Protein AF-A0AA36M0Y2-F1 (afdb_monomer_lite)

Structure (mmCIF, N/CA/C/O backbone):
data_AF-A0AA36M0Y2-F1
#
_entry.id   AF-A0AA36M0Y2-F1
#
loop_
_atom_site.group_PDB
_atom_site.id
_atom_site.type_symbol
_atom_site.label_atom_id
_atom_site.label_alt_id
_atom_site.label_comp_id
_atom_site.label_asym_id
_atom_site.label_entity_id
_atom_site.label_seq_id
_atom_site.pdbx_PDB_ins_code
_atom_site.Cartn_x
_atom_site.Cartn_y
_atom_site.Cartn_z
_atom_site.occupancy
_atom_site.B_iso_or_equiv
_atom_site.auth_seq_id
_atom_site.auth_comp_id
_atom_site.auth_asym_id
_atom_site.auth_atom_id
_atom_site.pdbx_PDB_model_num
ATOM 1 N N . MET A 1 1 ? -7.027 5.339 71.968 1.00 48.47 1 MET A N 1
ATOM 2 C CA . MET A 1 1 ? -6.026 4.370 71.477 1.00 48.47 1 MET A CA 1
ATOM 3 C C . MET A 1 1 ? -5.294 5.078 70.355 1.00 48.47 1 MET A C 1
ATOM 5 O O . MET A 1 1 ? -5.880 5.319 69.310 1.00 48.47 1 MET A O 1
ATOM 9 N N . PHE A 1 2 ? -4.137 5.633 70.697 1.00 44.88 2 PHE A N 1
ATOM 10 C CA . PHE A 1 2 ? -3.438 6.652 69.925 1.00 44.88 2 PHE A CA 1
ATOM 11 C C . PHE A 1 2 ? -2.753 6.043 68.699 1.00 44.88 2 PHE A C 1
ATOM 13 O O . PHE A 1 2 ? -2.178 4.959 68.771 1.00 44.88 2 PHE A O 1
ATOM 20 N N . THR A 1 3 ? -2.828 6.767 67.586 1.00 59.03 3 THR A N 1
ATOM 21 C CA . THR A 1 3 ? -1.922 6.644 66.443 1.00 59.03 3 THR A CA 1
ATOM 22 C C . THR A 1 3 ? -0.469 6.857 66.889 1.00 59.03 3 THR A C 1
ATOM 24 O O . THR A 1 3 ? -0.236 7.394 67.968 1.00 59.03 3 THR A O 1
ATOM 27 N N . PHE A 1 4 ? 0.483 6.515 66.015 1.00 48.06 4 PHE A N 1
ATOM 28 C CA . PHE A 1 4 ? 1.941 6.669 66.164 1.00 48.06 4 PHE A CA 1
ATOM 29 C C . PHE A 1 4 ? 2.645 5.544 66.932 1.00 48.06 4 PHE A C 1
ATOM 31 O O . PHE A 1 4 ? 2.756 5.588 68.148 1.00 48.06 4 PHE A O 1
ATOM 38 N N . LEU A 1 5 ? 3.192 4.569 66.201 1.00 46.03 5 LEU A N 1
ATOM 39 C CA . LEU A 1 5 ? 4.633 4.270 66.184 1.00 46.03 5 LEU A CA 1
ATOM 40 C C . LEU A 1 5 ? 4.880 3.037 65.303 1.00 46.03 5 LEU A C 1
ATOM 42 O O . LEU A 1 5 ? 4.686 1.901 65.717 1.00 46.03 5 LEU A O 1
ATOM 46 N N . SER A 1 6 ? 5.358 3.263 64.087 1.00 54.12 6 SER A N 1
ATOM 47 C CA . SER A 1 6 ? 6.359 2.377 63.495 1.00 54.12 6 SER A CA 1
ATOM 48 C C . SER A 1 6 ? 7.171 3.221 62.526 1.00 54.12 6 SER A C 1
ATOM 50 O O . SER A 1 6 ? 6.935 3.256 61.322 1.00 54.12 6 SER A O 1
ATOM 52 N N . LEU A 1 7 ? 8.057 4.020 63.117 1.00 50.84 7 LEU A N 1
ATOM 53 C CA . LEU A 1 7 ? 9.170 4.639 62.426 1.00 50.84 7 LEU A CA 1
ATOM 54 C C . LEU A 1 7 ? 10.421 3.956 62.973 1.00 50.84 7 LEU A C 1
ATOM 56 O O . LEU A 1 7 ? 10.798 4.181 64.121 1.00 50.84 7 LEU A O 1
ATOM 60 N N . LEU A 1 8 ? 11.024 3.091 62.167 1.00 53.66 8 LEU A N 1
ATOM 61 C CA . LEU A 1 8 ? 12.395 2.621 62.328 1.00 53.66 8 LEU A CA 1
ATOM 62 C C . LEU A 1 8 ? 12.790 1.962 61.000 1.00 53.66 8 LEU A C 1
ATOM 64 O O . LEU A 1 8 ? 12.041 1.131 60.506 1.00 53.66 8 LEU A O 1
ATOM 68 N N . LEU A 1 9 ? 13.918 2.209 60.350 1.00 49.91 9 LEU A N 1
ATOM 69 C CA . LEU A 1 9 ? 14.888 3.298 60.311 1.00 49.91 9 LEU A CA 1
ATOM 70 C C . LEU A 1 9 ? 15.822 2.897 59.147 1.00 49.91 9 LEU A C 1
ATOM 72 O O . LEU A 1 9 ? 16.287 1.766 59.117 1.00 49.91 9 LEU A O 1
ATOM 76 N N . LEU A 1 10 ? 16.063 3.837 58.234 1.00 50.84 10 LEU A N 1
ATOM 77 C CA . LEU A 1 10 ? 17.253 4.050 57.391 1.00 50.84 10 LEU A CA 1
ATOM 78 C C . LEU A 1 10 ? 17.930 2.927 56.566 1.00 50.84 10 LEU A C 1
ATOM 80 O O . LEU A 1 10 ? 18.478 1.960 57.079 1.00 50.84 10 LEU A O 1
ATOM 84 N N . CYS A 1 11 ? 18.143 3.334 55.305 1.00 48.91 11 CYS A N 1
ATOM 85 C CA . CYS A 1 11 ? 19.378 3.252 54.513 1.00 48.91 11 CYS A CA 1
ATOM 86 C C . CYS A 1 11 ? 19.757 1.915 53.871 1.00 48.91 11 CYS A C 1
ATOM 88 O O . CYS A 1 11 ? 20.398 1.076 54.487 1.00 48.91 11 CYS A O 1
ATOM 90 N N . ALA A 1 12 ? 19.592 1.850 52.550 1.00 52.38 12 ALA A N 1
ATOM 91 C CA . ALA A 1 12 ? 20.746 1.742 51.662 1.00 52.38 12 ALA A CA 1
ATOM 92 C C . ALA A 1 12 ? 20.353 2.147 50.240 1.00 52.38 12 ALA A C 1
ATOM 94 O O . ALA A 1 12 ? 19.328 1.742 49.701 1.00 52.38 12 ALA A O 1
ATOM 95 N N . SER A 1 13 ? 21.200 2.986 49.676 1.00 60.03 13 SER A N 1
ATOM 96 C CA . SER A 1 13 ? 21.280 3.414 48.295 1.00 60.03 13 SER A CA 1
ATOM 97 C C . SER A 1 13 ? 21.095 2.262 47.303 1.00 60.03 13 SER A C 1
ATOM 99 O O . SER A 1 13 ? 21.812 1.268 47.362 1.00 60.03 13 SER A O 1
ATOM 101 N N . ALA A 1 14 ? 20.206 2.451 46.336 1.00 54.41 14 ALA A N 1
ATOM 102 C CA . ALA A 1 14 ? 20.319 1.818 45.032 1.00 54.41 14 ALA A CA 1
ATOM 103 C C . ALA A 1 14 ? 19.829 2.828 43.997 1.00 54.41 14 ALA A C 1
ATOM 105 O O . ALA A 1 14 ? 18.643 2.967 43.711 1.00 54.41 14 ALA A O 1
ATOM 106 N N . ASP A 1 15 ? 20.807 3.596 43.541 1.00 55.81 15 ASP A N 1
ATOM 107 C CA . ASP A 1 15 ? 20.831 4.315 42.282 1.00 55.81 15 ASP A CA 1
ATOM 108 C C . ASP A 1 15 ? 20.183 3.464 41.173 1.00 55.81 15 ASP A C 1
ATOM 110 O O . ASP A 1 15 ? 20.632 2.352 40.891 1.00 55.81 15 ASP A O 1
ATOM 114 N N . ALA A 1 16 ? 19.109 3.964 40.570 1.00 53.47 16 ALA A N 1
ATOM 115 C CA . ALA A 1 16 ? 18.572 3.432 39.323 1.00 53.47 16 ALA A CA 1
ATOM 116 C C . ALA A 1 16 ? 18.088 4.601 38.462 1.00 53.47 16 ALA A C 1
ATOM 118 O O . ALA A 1 16 ? 16.898 4.824 38.268 1.00 53.47 16 ALA A O 1
ATOM 119 N N . SER A 1 17 ? 19.077 5.376 38.013 1.00 48.28 17 SER A N 1
ATOM 120 C CA . SER A 1 17 ? 19.128 6.002 36.691 1.00 48.28 17 SER A CA 1
ATOM 121 C C . SER A 1 17 ? 17.848 6.688 36.207 1.00 48.28 17 SER A C 1
ATOM 123 O O . SER A 1 17 ? 17.215 6.235 35.259 1.00 48.28 17 SER A O 1
ATOM 125 N N . ASP A 1 18 ? 17.556 7.868 36.751 1.00 51.94 18 ASP A N 1
ATOM 126 C CA . ASP A 1 18 ? 16.845 8.891 35.979 1.00 51.94 18 ASP A CA 1
ATOM 127 C C . ASP A 1 18 ? 17.890 9.771 35.273 1.00 51.94 18 ASP A C 1
ATOM 129 O O . ASP A 1 18 ? 18.254 10.864 35.707 1.00 51.94 18 ASP A O 1
ATOM 133 N N . SER A 1 19 ? 18.490 9.212 34.220 1.00 53.78 19 SER A N 1
ATOM 134 C CA . SER A 1 19 ? 19.421 9.919 33.339 1.00 53.78 19 SER A CA 1
ATOM 135 C C . SER A 1 19 ? 19.319 9.391 31.910 1.00 53.78 19 SER A C 1
ATOM 137 O O . SER A 1 19 ? 20.258 8.823 31.368 1.00 53.78 19 SER A O 1
ATOM 139 N N . GLU A 1 20 ? 18.197 9.684 31.263 1.00 50.97 20 GLU A N 1
ATOM 140 C CA . GLU A 1 20 ? 18.148 9.875 29.806 1.00 50.97 20 GLU A CA 1
ATOM 141 C C . GLU A 1 20 ? 17.866 11.360 29.511 1.00 50.97 20 GLU A C 1
ATOM 143 O O . GLU A 1 20 ? 17.088 11.746 28.641 1.00 50.97 20 GLU A O 1
ATOM 148 N N . ARG A 1 21 ? 18.541 12.249 30.252 1.00 53.25 21 ARG A N 1
ATOM 149 C CA . ARG A 1 21 ? 18.775 13.639 29.835 1.00 53.25 21 ARG A CA 1
ATOM 150 C C . ARG A 1 21 ? 20.047 13.673 28.984 1.00 53.25 21 ARG A C 1
ATOM 152 O O . ARG A 1 21 ? 21.038 14.303 29.328 1.00 53.25 21 ARG A O 1
ATOM 159 N N . GLY A 1 22 ? 20.035 12.939 27.875 1.00 48.81 22 GLY A N 1
ATOM 160 C CA . GLY A 1 22 ? 21.199 12.798 27.010 1.00 48.81 22 GLY A CA 1
ATOM 161 C C . GLY A 1 22 ? 20.834 12.263 25.632 1.00 48.81 22 GLY A C 1
ATOM 162 O O . GLY A 1 22 ? 20.669 11.070 25.454 1.00 48.81 22 GLY A O 1
ATOM 163 N N . ASN A 1 23 ? 20.813 13.162 24.643 1.00 57.31 23 ASN A N 1
ATOM 164 C CA . ASN A 1 23 ? 20.855 12.881 23.200 1.00 57.31 23 ASN A CA 1
ATOM 165 C C . ASN A 1 23 ? 19.523 12.594 22.461 1.00 57.31 23 ASN A C 1
ATOM 167 O O . ASN A 1 23 ? 19.370 11.588 21.770 1.00 57.31 23 ASN A O 1
ATOM 171 N N . SER A 1 24 ? 18.610 13.574 22.446 1.00 49.81 24 SER A N 1
ATOM 172 C CA . SER A 1 24 ? 17.426 13.572 21.561 1.00 49.81 24 SER A CA 1
ATOM 173 C C . SER A 1 24 ? 17.728 13.846 20.073 1.00 49.81 24 SER A C 1
ATOM 175 O O . SER A 1 24 ? 16.822 13.793 19.243 1.00 49.81 24 SER A O 1
ATOM 177 N N . VAL A 1 25 ? 18.988 14.104 19.697 1.00 53.16 25 VAL A N 1
ATOM 178 C CA . VAL A 1 25 ? 19.345 14.575 18.344 1.00 53.16 25 VAL A CA 1
ATOM 179 C C . VAL A 1 25 ? 19.591 13.423 17.350 1.00 53.16 25 VAL A C 1
ATOM 181 O O . VAL A 1 25 ? 19.442 13.614 16.147 1.00 53.16 25 VAL A O 1
ATOM 184 N N . ARG A 1 26 ? 19.899 12.196 17.807 1.00 56.16 26 ARG A N 1
ATOM 185 C CA . ARG A 1 26 ? 20.215 11.053 16.910 1.00 56.16 26 ARG A CA 1
ATOM 186 C C . ARG A 1 26 ? 19.040 10.111 16.600 1.00 56.16 26 ARG A C 1
ATOM 188 O O . ARG A 1 26 ? 19.073 9.415 15.589 1.00 56.16 26 ARG A O 1
ATOM 195 N N . LEU A 1 27 ? 17.991 10.095 17.425 1.00 53.56 27 LEU A N 1
ATOM 196 C CA . LEU A 1 27 ? 16.889 9.125 17.300 1.00 53.56 27 LEU A CA 1
ATOM 197 C C . LEU A 1 27 ? 15.930 9.424 16.136 1.00 53.56 27 LEU A C 1
ATOM 199 O O . LEU A 1 27 ? 15.331 8.505 15.580 1.00 53.56 27 LEU A O 1
ATOM 203 N N . GLN A 1 28 ? 15.798 10.691 15.733 1.00 60.00 28 GLN A N 1
ATOM 204 C CA . GLN A 1 28 ? 14.887 11.075 14.648 1.00 60.00 28 GLN A CA 1
ATOM 205 C C . GLN A 1 28 ? 15.350 10.527 13.286 1.00 60.00 28 GLN A C 1
ATOM 207 O O . GLN A 1 28 ? 14.532 10.024 12.517 1.00 60.00 28 GLN A O 1
ATOM 212 N N . GLY A 1 29 ? 16.662 10.531 13.020 1.00 61.28 29 GLY A N 1
ATOM 213 C CA . GLY A 1 29 ? 17.234 9.968 11.791 1.00 61.28 29 GLY A CA 1
ATOM 214 C C . GLY A 1 29 ? 17.090 8.446 11.701 1.00 61.28 29 GLY A C 1
ATOM 215 O O . GLY A 1 29 ? 16.746 7.920 10.645 1.00 61.28 29 GLY A O 1
ATOM 216 N N . ALA A 1 30 ? 17.266 7.738 12.822 1.00 72.19 30 ALA A N 1
ATOM 217 C C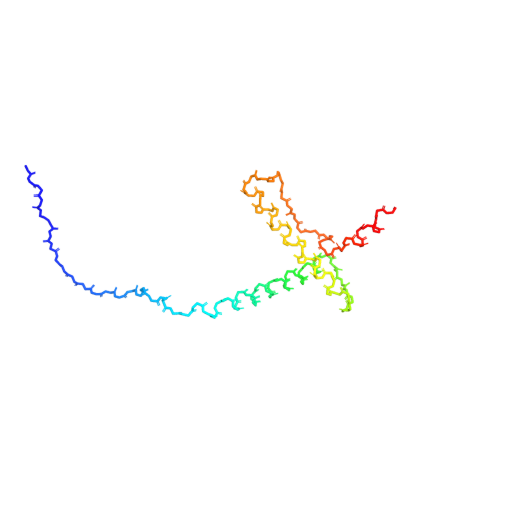A . ALA A 1 30 ? 17.118 6.284 12.876 1.00 72.19 30 ALA A CA 1
ATOM 218 C C . ALA A 1 30 ? 15.679 5.829 12.571 1.00 72.19 30 ALA A C 1
ATOM 220 O O . ALA A 1 30 ? 15.483 4.881 11.812 1.00 72.19 30 ALA A O 1
ATOM 221 N N . LYS A 1 31 ? 14.666 6.545 13.085 1.00 75.94 31 LYS A N 1
ATOM 222 C CA . LYS A 1 31 ? 13.251 6.245 12.799 1.00 75.94 31 LYS A CA 1
ATOM 223 C C . LYS A 1 31 ? 12.898 6.421 11.321 1.00 75.94 31 LYS A C 1
ATOM 225 O O . LYS A 1 31 ? 12.179 5.595 10.769 1.00 75.94 31 LYS A O 1
ATOM 230 N N . GLY A 1 32 ? 13.424 7.461 10.671 1.00 79.25 32 GLY A N 1
ATOM 231 C CA . GLY A 1 32 ? 13.199 7.690 9.240 1.00 79.25 32 GLY A CA 1
ATOM 232 C C . GLY A 1 32 ? 13.819 6.605 8.355 1.00 79.25 32 GLY A C 1
ATOM 233 O O . GLY A 1 32 ? 13.189 6.157 7.397 1.00 79.25 32 GLY A O 1
ATOM 234 N N . ILE A 1 33 ? 15.027 6.143 8.697 1.00 83.31 33 ILE A N 1
ATOM 235 C CA . ILE A 1 33 ? 15.693 5.041 7.984 1.00 83.31 33 ILE A CA 1
ATOM 236 C C . ILE A 1 33 ? 14.913 3.738 8.173 1.00 83.31 33 ILE A C 1
ATOM 238 O O . ILE A 1 33 ? 14.640 3.054 7.189 1.00 83.31 33 ILE A O 1
ATOM 242 N N . GLN A 1 34 ? 14.505 3.427 9.406 1.00 86.94 34 GLN A N 1
ATOM 243 C CA . GLN A 1 34 ? 13.729 2.223 9.699 1.00 86.94 34 GLN A CA 1
ATOM 244 C C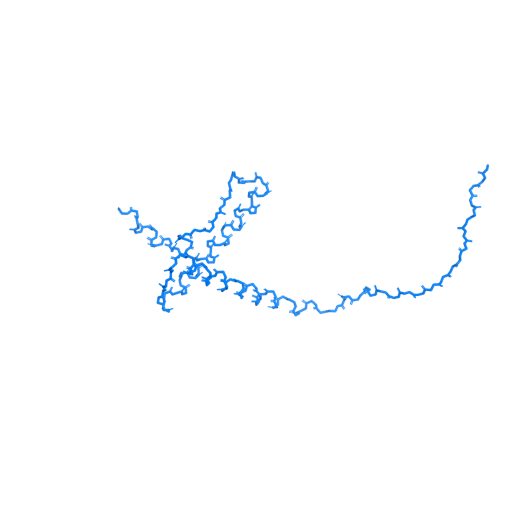 . GLN A 1 34 ? 12.396 2.201 8.941 1.00 86.94 34 GLN A C 1
ATOM 246 O O . GLN A 1 34 ? 12.072 1.198 8.315 1.00 86.94 34 GLN A O 1
ATOM 251 N N . TYR A 1 35 ? 11.656 3.315 8.939 1.00 86.25 35 TYR A N 1
ATOM 252 C CA . TYR A 1 35 ? 10.401 3.440 8.191 1.00 86.25 35 TYR A CA 1
ATOM 253 C C . TYR A 1 35 ? 10.604 3.222 6.686 1.00 86.25 35 TYR A C 1
ATOM 255 O O . TYR A 1 35 ? 9.815 2.548 6.032 1.00 86.25 35 TYR A O 1
ATOM 263 N N . LYS A 1 36 ? 11.692 3.759 6.122 1.00 88.81 36 LYS A N 1
ATOM 264 C CA . LYS A 1 36 ? 12.011 3.557 4.706 1.00 88.81 36 LYS A CA 1
ATOM 265 C C . LYS A 1 36 ? 12.322 2.091 4.386 1.00 88.81 36 LYS A C 1
ATOM 267 O O . LYS A 1 36 ? 11.912 1.624 3.330 1.00 88.81 36 LYS A O 1
ATOM 272 N N . LEU A 1 37 ? 13.049 1.389 5.257 1.00 90.25 37 LEU A N 1
ATOM 273 C CA . LEU A 1 37 ? 13.350 -0.035 5.075 1.00 90.25 37 LEU A CA 1
ATOM 274 C C . LEU A 1 37 ? 12.077 -0.884 5.123 1.00 90.25 37 LEU A C 1
ATOM 276 O O . LEU A 1 37 ? 11.867 -1.696 4.228 1.00 90.25 37 LEU A O 1
ATOM 280 N N . ASP A 1 38 ? 11.205 -0.620 6.094 1.00 92.81 38 ASP A N 1
ATOM 281 C CA . ASP A 1 38 ? 9.918 -1.305 6.233 1.00 92.81 38 ASP A CA 1
ATOM 282 C C . ASP A 1 38 ? 9.020 -1.098 4.999 1.00 92.81 38 ASP A C 1
ATOM 284 O O . ASP A 1 38 ? 8.479 -2.050 4.445 1.00 92.81 38 ASP A O 1
ATOM 288 N N . LEU A 1 39 ? 8.952 0.127 4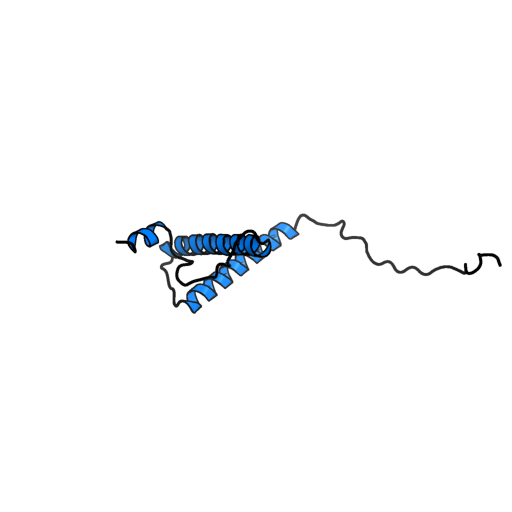.462 1.00 93.31 39 LEU A N 1
ATOM 289 C CA . LEU A 1 39 ? 8.223 0.394 3.215 1.00 93.31 39 LEU A CA 1
ATOM 290 C C . LEU A 1 39 ? 8.766 -0.392 2.011 1.00 93.31 39 LEU A C 1
ATOM 292 O O . LEU A 1 39 ? 7.990 -0.818 1.156 1.00 93.31 39 LEU A O 1
ATOM 296 N N . LEU A 1 40 ? 10.088 -0.560 1.910 1.00 93.88 40 LEU A N 1
ATOM 297 C CA . LEU A 1 40 ? 10.703 -1.326 0.821 1.00 93.88 40 LEU A CA 1
ATOM 298 C C . LEU A 1 40 ? 10.430 -2.827 0.962 1.00 93.88 40 LEU A C 1
ATOM 300 O O . LEU A 1 40 ? 10.207 -3.502 -0.044 1.00 93.88 40 LEU A O 1
ATOM 304 N N . GLU A 1 41 ? 10.412 -3.337 2.191 1.00 95.06 41 GLU A N 1
ATOM 305 C CA . GLU A 1 41 ? 10.037 -4.718 2.488 1.00 95.06 41 GLU A CA 1
ATOM 306 C C . GLU A 1 41 ? 8.565 -4.974 2.145 1.00 95.06 41 GLU A C 1
ATOM 308 O O . GLU A 1 41 ? 8.269 -5.884 1.368 1.00 95.06 41 GLU A O 1
ATOM 313 N N . GLN A 1 42 ? 7.656 -4.104 2.600 1.00 94.75 42 GLN A N 1
ATOM 314 C CA . GLN A 1 42 ? 6.234 -4.166 2.253 1.00 94.75 42 GLN A CA 1
ATOM 315 C C . GLN A 1 42 ? 6.007 -4.089 0.736 1.00 94.75 42 GLN A C 1
ATOM 317 O O . GLN A 1 42 ? 5.180 -4.824 0.198 1.00 94.75 42 GLN A O 1
ATOM 322 N N . TRP A 1 43 ? 6.758 -3.243 0.022 1.00 95.75 43 TRP A N 1
ATOM 323 C CA . TRP A 1 43 ? 6.697 -3.167 -1.441 1.00 95.75 43 TRP A CA 1
ATOM 324 C C . TRP A 1 43 ? 7.155 -4.464 -2.115 1.00 95.75 43 TRP A C 1
ATOM 326 O O . TRP A 1 43 ? 6.532 -4.928 -3.072 1.00 95.75 43 TRP A O 1
ATOM 336 N N . SER A 1 44 ? 8.235 -5.067 -1.620 1.00 95.94 44 SER A N 1
ATOM 337 C CA . SER A 1 44 ? 8.747 -6.337 -2.135 1.00 95.94 44 SER A CA 1
ATOM 338 C C . SER A 1 44 ? 7.733 -7.469 -1.940 1.00 95.94 44 SER A C 1
ATOM 340 O O . SER A 1 44 ? 7.404 -8.178 -2.896 1.00 95.94 44 SER A O 1
ATOM 342 N N . GLU A 1 45 ? 7.174 -7.592 -0.733 1.00 96.00 45 GLU A N 1
ATOM 343 C CA . GLU A 1 45 ? 6.180 -8.621 -0.417 1.00 96.00 45 GLU A CA 1
ATOM 344 C C . GLU A 1 45 ? 4.876 -8.398 -1.192 1.00 96.00 45 GLU A C 1
ATOM 346 O O . GLU A 1 45 ? 4.295 -9.349 -1.715 1.00 96.00 45 GLU A O 1
ATOM 351 N N . TYR A 1 46 ? 4.453 -7.142 -1.361 1.00 96.31 46 TYR A N 1
ATOM 352 C CA . TYR A 1 46 ? 3.318 -6.782 -2.205 1.00 96.31 46 TYR A CA 1
ATOM 353 C C . TYR A 1 46 ? 3.504 -7.265 -3.647 1.00 96.31 46 TYR A C 1
ATOM 355 O O . TYR A 1 46 ? 2.643 -7.965 -4.190 1.00 96.31 46 TYR A O 1
ATOM 363 N N . LYS A 1 47 ? 4.648 -6.935 -4.265 1.00 96.31 47 LYS A N 1
ATOM 364 C CA . LYS A 1 47 ? 4.951 -7.357 -5.637 1.00 96.31 47 LYS A CA 1
ATOM 365 C C . LYS A 1 47 ? 4.939 -8.873 -5.766 1.00 96.31 47 LYS A C 1
ATOM 367 O O . LYS A 1 47 ? 4.359 -9.397 -6.712 1.00 96.31 47 LYS A O 1
ATOM 372 N N . LYS A 1 48 ? 5.530 -9.578 -4.803 1.00 96.44 48 LYS A N 1
ATOM 373 C CA . LYS A 1 48 ? 5.549 -11.042 -4.766 1.00 96.44 48 LYS A CA 1
ATOM 374 C C . LYS A 1 48 ? 4.142 -11.629 -4.628 1.00 96.44 48 LYS A C 1
ATOM 376 O O . LYS A 1 48 ? 3.785 -12.517 -5.396 1.00 96.44 48 LYS A O 1
ATOM 381 N N . THR A 1 49 ? 3.339 -11.098 -3.709 1.00 96.12 49 THR A N 1
ATOM 382 C CA . THR A 1 49 ? 1.966 -11.553 -3.429 1.00 96.12 49 THR A CA 1
ATOM 383 C C . THR A 1 49 ? 1.068 -11.444 -4.659 1.00 96.12 49 THR A C 1
ATOM 385 O O . THR A 1 49 ? 0.288 -12.351 -4.939 1.00 96.12 49 THR A O 1
ATOM 388 N N . TYR A 1 50 ? 1.194 -10.356 -5.423 1.00 95.12 50 TYR A N 1
ATOM 389 C CA . TYR A 1 50 ? 0.356 -10.090 -6.596 1.00 95.12 50 TYR A CA 1
ATOM 390 C C . TYR A 1 50 ? 1.050 -10.366 -7.940 1.00 95.12 50 TYR A C 1
ATOM 392 O O . TYR A 1 50 ? 0.513 -9.997 -8.984 1.00 95.12 50 TYR A O 1
ATOM 400 N N . GLY A 1 51 ? 2.233 -10.990 -7.933 1.00 95.31 51 GLY A N 1
ATOM 401 C CA . GLY A 1 51 ? 2.987 -11.329 -9.147 1.00 95.31 51 GLY A CA 1
ATOM 402 C C . GLY A 1 51 ? 3.366 -10.122 -10.014 1.00 95.31 51 GLY A C 1
ATOM 403 O O . GLY A 1 51 ? 3.366 -10.218 -11.240 1.00 95.31 51 GLY A O 1
ATOM 404 N N . LYS A 1 52 ? 3.646 -8.967 -9.401 1.00 93.31 52 LYS A N 1
ATOM 405 C CA . LYS A 1 52 ? 3.927 -7.706 -10.098 1.00 93.31 52 LYS A CA 1
ATOM 406 C C . LYS A 1 52 ? 5.412 -7.566 -10.438 1.00 93.31 52 LYS A C 1
ATOM 408 O O . LYS A 1 52 ? 6.287 -7.840 -9.618 1.00 93.31 52 LYS A O 1
ATOM 413 N N . SER A 1 53 ? 5.691 -7.054 -11.633 1.00 93.69 53 SER A N 1
ATOM 414 C CA . SER A 1 53 ? 7.028 -6.664 -12.083 1.00 93.69 53 SER A CA 1
ATOM 415 C C . SER A 1 53 ? 6.919 -5.415 -12.953 1.00 93.69 53 SER A C 1
ATOM 417 O O . SER A 1 53 ? 6.031 -5.335 -13.802 1.00 93.69 53 SER A O 1
ATOM 419 N N . TYR A 1 54 ? 7.798 -4.438 -12.732 1.00 92.56 54 TYR A N 1
ATOM 420 C CA . TYR A 1 54 ? 7.790 -3.158 -13.441 1.00 92.56 54 TYR A CA 1
ATOM 421 C C . TYR A 1 54 ? 9.159 -2.885 -14.048 1.00 92.56 54 TYR A C 1
ATOM 423 O O . TYR A 1 54 ? 10.179 -3.391 -13.583 1.00 92.56 54 TYR A O 1
ATOM 431 N N . LYS A 1 55 ? 9.181 -2.040 -15.078 1.00 94.00 55 LYS A N 1
ATOM 432 C CA . LYS A 1 55 ? 10.430 -1.492 -15.606 1.00 94.00 55 LYS A CA 1
ATOM 433 C C . LYS A 1 55 ? 11.017 -0.511 -14.597 1.00 94.00 55 LYS A C 1
ATOM 435 O O . LYS A 1 55 ? 10.276 0.256 -13.987 1.00 94.00 55 LYS A O 1
ATOM 440 N N . GLU A 1 56 ? 12.340 -0.463 -14.507 1.00 89.69 56 GLU A N 1
ATOM 441 C CA . GLU A 1 56 ? 13.061 0.444 -13.603 1.00 89.69 56 GLU A CA 1
ATOM 442 C C . GLU A 1 56 ? 12.652 1.917 -13.798 1.00 89.69 56 GLU A C 1
ATOM 444 O O . GLU A 1 56 ? 12.474 2.657 -12.832 1.00 89.69 56 GLU A O 1
ATOM 449 N N . SER A 1 57 ? 12.382 2.326 -15.045 1.00 92.19 57 SER A N 1
ATOM 450 C CA . SER A 1 57 ? 11.920 3.680 -15.378 1.00 92.19 57 SER A CA 1
ATOM 451 C C . SER A 1 57 ? 10.537 4.031 -14.816 1.00 92.19 57 SER A C 1
ATOM 453 O O . SER A 1 57 ? 10.226 5.207 -14.652 1.00 92.19 57 SER A O 1
ATOM 455 N N . GLU A 1 58 ? 9.690 3.035 -14.551 1.00 89.81 58 GLU A N 1
ATOM 456 C CA . GLU A 1 58 ? 8.302 3.221 -14.111 1.00 89.81 58 GLU A CA 1
ATOM 457 C C . GLU A 1 58 ? 8.090 2.817 -12.646 1.00 89.81 58 GLU A C 1
ATOM 459 O O . GLU A 1 58 ? 7.133 3.271 -12.023 1.00 89.81 58 GLU A O 1
ATOM 464 N N . GLU A 1 59 ? 8.983 2.004 -12.070 1.00 93.12 59 GLU A N 1
ATOM 465 C CA . GLU A 1 59 ? 8.855 1.477 -10.706 1.00 93.12 59 GLU A CA 1
ATOM 466 C C . GLU A 1 59 ? 8.686 2.587 -9.663 1.00 93.12 59 GLU A C 1
ATOM 468 O O . GLU A 1 59 ? 7.890 2.448 -8.737 1.00 93.12 59 GLU A O 1
ATOM 473 N N . SER A 1 60 ? 9.357 3.728 -9.851 1.00 92.88 60 SER A N 1
ATOM 474 C CA . SER A 1 60 ? 9.217 4.885 -8.959 1.00 92.88 60 SER A CA 1
ATOM 475 C C . SER A 1 60 ? 7.786 5.438 -8.894 1.00 92.88 60 SER A C 1
ATOM 477 O O . SER A 1 60 ? 7.350 5.877 -7.829 1.00 92.88 60 SER A O 1
ATOM 479 N N . ILE A 1 61 ? 7.039 5.388 -10.002 1.00 93.50 61 ILE A N 1
ATOM 480 C CA . ILE A 1 61 ? 5.655 5.867 -10.080 1.00 93.50 61 ILE A CA 1
ATOM 481 C C . ILE A 1 61 ? 4.745 4.916 -9.302 1.00 93.50 61 ILE A C 1
ATOM 483 O O . ILE A 1 61 ? 3.991 5.365 -8.441 1.00 93.50 61 ILE A O 1
ATOM 487 N N . TYR A 1 62 ? 4.862 3.609 -9.552 1.00 94.75 62 TYR A N 1
ATOM 488 C CA . TYR A 1 62 ? 4.059 2.594 -8.865 1.00 94.75 62 TYR A CA 1
ATOM 489 C C . TYR A 1 62 ? 4.371 2.531 -7.367 1.00 94.75 62 TYR A C 1
ATOM 491 O O . TYR A 1 62 ? 3.450 2.494 -6.555 1.00 94.75 62 TYR A O 1
ATOM 499 N N . LEU A 1 63 ? 5.650 2.612 -6.982 1.00 94.75 63 LEU A N 1
ATOM 500 C CA . LEU A 1 63 ? 6.057 2.676 -5.577 1.00 94.75 63 LEU A CA 1
ATOM 501 C C . LEU A 1 63 ? 5.478 3.916 -4.888 1.00 94.75 63 LEU A C 1
ATOM 503 O O . LEU A 1 63 ? 4.970 3.824 -3.772 1.00 94.75 63 LEU A O 1
ATOM 507 N N . LYS A 1 64 ? 5.524 5.082 -5.544 1.00 94.50 64 LYS A N 1
ATOM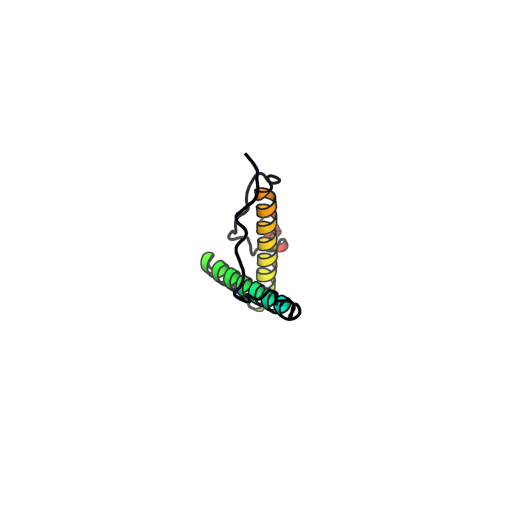 508 C CA . LYS A 1 64 ? 4.942 6.309 -4.992 1.00 94.50 64 LYS A CA 1
ATOM 509 C C . LYS A 1 64 ? 3.442 6.143 -4.748 1.00 94.50 64 LYS A C 1
ATOM 511 O O . LYS A 1 64 ? 2.974 6.448 -3.653 1.00 94.50 64 LYS A O 1
ATOM 516 N N . THR A 1 65 ? 2.706 5.631 -5.731 1.00 95.12 65 THR A N 1
ATOM 517 C CA . THR A 1 65 ? 1.266 5.391 -5.594 1.00 95.12 65 THR A CA 1
ATOM 518 C C . THR A 1 65 ? 0.954 4.359 -4.511 1.00 95.12 65 THR A C 1
ATOM 520 O O . THR A 1 65 ? 0.048 4.572 -3.708 1.00 95.12 65 THR A O 1
ATOM 523 N N . PHE A 1 66 ? 1.743 3.290 -4.424 1.00 95.69 66 PHE A N 1
ATOM 524 C CA . PHE A 1 66 ? 1.630 2.293 -3.365 1.00 95.69 66 PHE A CA 1
ATOM 525 C C . PHE A 1 66 ? 1.770 2.910 -1.969 1.00 95.69 66 PHE A C 1
ATOM 527 O O . PHE A 1 66 ? 0.919 2.691 -1.108 1.00 95.69 66 PHE A O 1
ATOM 534 N N . VAL A 1 67 ? 2.789 3.748 -1.758 1.00 95.00 67 VAL A N 1
ATOM 535 C CA . VAL A 1 67 ? 3.002 4.449 -0.482 1.00 95.00 67 VAL A CA 1
ATOM 536 C C . VAL A 1 67 ? 1.849 5.409 -0.164 1.00 95.00 67 VAL A C 1
ATOM 538 O O . VAL A 1 67 ? 1.422 5.501 0.987 1.00 95.00 67 VAL A O 1
ATOM 541 N N . GLU A 1 68 ? 1.326 6.129 -1.158 1.00 94.38 68 GLU A N 1
ATOM 542 C CA . GLU A 1 68 ? 0.168 7.018 -0.983 1.00 94.38 68 GLU A CA 1
ATOM 543 C C . GLU A 1 68 ? -1.091 6.240 -0.568 1.00 94.38 68 GLU A C 1
ATOM 545 O O . GLU A 1 68 ? -1.792 6.641 0.366 1.00 94.38 68 GLU A O 1
ATOM 550 N N . ASN A 1 69 ? -1.350 5.095 -1.202 1.00 94.75 69 ASN A N 1
ATOM 551 C CA . ASN A 1 69 ? -2.492 4.246 -0.878 1.00 94.75 69 ASN A CA 1
ATOM 552 C C . ASN A 1 69 ? -2.347 3.553 0.482 1.00 94.75 69 ASN A C 1
ATOM 554 O O . ASN A 1 69 ? -3.328 3.481 1.221 1.00 94.75 69 ASN A O 1
ATOM 558 N N . LEU A 1 70 ? -1.141 3.123 0.862 1.00 94.50 70 LEU A N 1
ATOM 559 C CA . LEU A 1 70 ? -0.856 2.613 2.207 1.00 94.50 70 LEU A CA 1
ATOM 560 C C . LEU A 1 70 ? -1.199 3.642 3.287 1.00 94.50 70 LEU A C 1
ATOM 562 O O . LEU A 1 70 ? -1.947 3.336 4.213 1.00 94.50 70 LEU A O 1
ATOM 566 N N . LYS A 1 71 ? -0.731 4.887 3.130 1.00 94.31 71 LYS A N 1
ATOM 567 C CA . LYS A 1 71 ? -1.043 5.978 4.068 1.00 94.31 71 LYS A CA 1
ATOM 568 C C . LYS A 1 71 ? -2.541 6.243 4.166 1.00 94.31 71 LYS A C 1
ATOM 570 O O . LYS A 1 71 ? -3.063 6.492 5.248 1.00 94.31 71 LYS A O 1
ATOM 575 N N . ARG A 1 72 ? -3.250 6.183 3.037 1.00 94.94 72 ARG A N 1
ATOM 576 C CA . ARG A 1 72 ? -4.709 6.333 3.003 1.00 94.94 72 ARG A CA 1
ATOM 577 C C . ARG A 1 72 ? -5.414 5.205 3.761 1.00 94.94 72 ARG A C 1
ATOM 579 O O . ARG A 1 72 ? -6.393 5.482 4.451 1.00 94.94 72 ARG A O 1
ATOM 586 N N . ILE A 1 73 ? -4.956 3.963 3.608 1.00 95.50 73 ILE A N 1
ATOM 587 C CA . ILE A 1 73 ? -5.495 2.803 4.332 1.00 95.50 73 ILE A CA 1
ATOM 588 C C . ILE A 1 73 ? -5.274 2.981 5.835 1.00 95.50 73 ILE A C 1
ATOM 590 O O . ILE A 1 73 ? -6.230 2.886 6.600 1.00 95.50 73 ILE A O 1
ATOM 594 N N . GLU A 1 74 ? -4.045 3.302 6.243 1.00 94.69 74 GLU A N 1
ATOM 595 C CA . GLU A 1 74 ? -3.683 3.509 7.647 1.00 94.69 74 GLU A CA 1
ATOM 596 C C . GLU A 1 74 ? -4.539 4.604 8.293 1.00 94.69 74 GLU A C 1
ATOM 598 O O . GLU A 1 74 ? -5.162 4.376 9.328 1.00 94.69 74 GLU A O 1
ATOM 603 N N . GLU A 1 75 ? -4.657 5.765 7.645 1.00 96.69 75 GLU A N 1
ATOM 604 C CA . GLU A 1 75 ? -5.461 6.875 8.158 1.00 96.69 75 GLU A CA 1
ATOM 605 C C . GLU A 1 75 ? -6.958 6.533 8.224 1.00 96.69 75 GLU A C 1
ATOM 607 O O . GLU A 1 75 ? -7.634 6.870 9.197 1.00 96.69 75 GLU A O 1
ATOM 612 N N . HIS A 1 76 ? -7.493 5.828 7.222 1.00 97.44 76 HIS A N 1
ATOM 613 C CA . HIS A 1 76 ? -8.887 5.387 7.249 1.00 97.44 76 HIS A CA 1
ATOM 614 C C . HIS A 1 76 ? -9.151 4.422 8.407 1.00 97.44 76 HIS A C 1
ATOM 616 O O . HIS A 1 76 ? -10.138 4.589 9.121 1.00 97.44 76 HIS A O 1
ATOM 622 N N . ASN A 1 77 ? -8.264 3.447 8.610 1.00 96.62 77 ASN A N 1
ATOM 623 C CA . ASN A 1 77 ? -8.399 2.444 9.665 1.00 96.62 77 ASN A CA 1
ATOM 624 C C . ASN A 1 77 ? -8.185 3.059 11.052 1.00 96.62 77 ASN A C 1
ATOM 626 O O . ASN A 1 77 ? -8.868 2.693 12.008 1.00 96.62 77 ASN A O 1
ATOM 630 N N . ARG A 1 78 ? -7.321 4.075 11.158 1.00 97.56 78 ARG A N 1
ATOM 631 C CA . ARG A 1 78 ? -7.200 4.903 12.361 1.00 97.56 78 ARG A CA 1
ATOM 632 C C . ARG A 1 78 ? -8.530 5.584 12.686 1.00 97.56 78 ARG A C 1
ATOM 634 O O . ARG A 1 78 ? -9.017 5.463 13.805 1.00 97.56 78 ARG A O 1
ATOM 641 N N . GLU A 1 79 ? -9.160 6.252 11.724 1.00 97.62 79 GLU A N 1
ATOM 642 C CA . GLU A 1 79 ? -10.469 6.888 11.931 1.00 97.62 79 GLU A CA 1
ATOM 643 C C . GLU A 1 79 ? -11.598 5.865 12.177 1.00 97.62 79 GLU A C 1
ATOM 645 O O . GLU A 1 79 ? -12.515 6.150 12.951 1.00 97.62 79 GLU A O 1
ATOM 650 N N . TYR A 1 80 ? -11.522 4.664 11.593 1.00 97.12 80 TYR A N 1
ATOM 651 C CA . TYR A 1 80 ? -12.418 3.545 11.907 1.00 97.12 80 TYR A CA 1
ATOM 652 C C . TYR A 1 80 ? -12.299 3.115 13.373 1.00 97.12 80 TYR A C 1
ATOM 654 O O . TYR A 1 80 ? -13.313 3.044 14.061 1.00 97.12 80 TYR A O 1
ATOM 662 N N . SER A 1 81 ? -11.078 2.936 13.892 1.00 96.69 81 SER A N 1
ATOM 663 C CA . SER A 1 81 ? -10.850 2.593 15.308 1.00 96.69 81 SER A CA 1
ATOM 664 C C . SER A 1 81 ? -11.363 3.659 16.287 1.00 96.69 81 SER A C 1
ATOM 666 O O . SER A 1 81 ? -11.694 3.351 17.429 1.00 96.69 81 SER A O 1
ATOM 668 N N . LEU A 1 82 ? -11.486 4.909 15.826 1.00 97.44 82 LEU A N 1
ATOM 669 C CA . LEU A 1 82 ? -12.094 6.017 16.568 1.00 97.44 82 LEU A CA 1
ATOM 670 C C . LEU A 1 82 ? -13.625 6.091 16.406 1.00 97.44 82 LEU A C 1
ATOM 672 O O . LEU A 1 82 ? -14.245 7.029 16.908 1.00 97.44 82 LEU A O 1
ATOM 676 N N . GLY A 1 83 ? -14.240 5.157 15.678 1.00 97.19 83 GLY A N 1
ATOM 677 C CA . GLY A 1 83 ? -15.679 5.113 15.403 1.00 97.19 83 GLY A CA 1
ATOM 678 C C . GLY A 1 83 ? -16.170 6.149 14.384 1.00 97.19 83 GLY A C 1
ATOM 679 O O . GLY A 1 83 ? -17.370 6.399 14.295 1.00 97.19 83 GLY A O 1
ATOM 680 N N . ARG A 1 84 ? -15.269 6.787 13.621 1.00 97.31 84 ARG A N 1
ATOM 681 C CA . ARG A 1 84 ? -15.603 7.850 12.646 1.00 97.31 84 ARG A CA 1
ATOM 682 C C . ARG A 1 84 ? -15.772 7.344 11.215 1.00 97.31 84 ARG A C 1
ATOM 684 O O . ARG A 1 84 ? -16.254 8.076 10.348 1.00 97.31 84 ARG A O 1
ATOM 691 N N . LYS A 1 85 ? -15.364 6.105 10.951 1.00 97.31 85 LYS A N 1
ATOM 692 C CA . LYS A 1 85 ? -15.649 5.369 9.715 1.00 97.31 85 LYS A CA 1
ATOM 693 C C . LYS A 1 85 ? -16.431 4.112 10.061 1.00 97.31 85 LYS A C 1
ATOM 695 O O . LYS A 1 85 ? -16.330 3.602 11.169 1.00 97.31 85 LYS A O 1
ATOM 700 N N . SER A 1 86 ? -17.225 3.638 9.110 1.00 96.88 86 SER A N 1
ATOM 701 C CA . SER A 1 86 ? -18.081 2.461 9.276 1.00 96.88 86 SER A CA 1
ATOM 702 C C . SER A 1 86 ? -17.434 1.157 8.807 1.00 96.88 86 SER A C 1
ATOM 704 O O . SER A 1 86 ? -18.023 0.098 8.994 1.00 96.88 86 SER A O 1
ATOM 706 N N . PHE A 1 87 ? -16.258 1.218 8.181 1.00 96.56 87 PHE A N 1
ATOM 707 C CA . PHE A 1 87 ? -15.542 0.057 7.661 1.00 96.56 87 PHE A CA 1
ATOM 708 C C . PHE A 1 87 ? -14.028 0.283 7.691 1.00 96.56 87 PHE A C 1
ATOM 710 O O . PHE A 1 87 ? -13.568 1.408 7.877 1.00 96.56 87 PHE A O 1
ATOM 717 N N . GLU A 1 88 ? -13.279 -0.795 7.479 1.00 95.88 88 GLU A N 1
ATOM 718 C CA . GLU A 1 88 ? -11.826 -0.785 7.317 1.00 95.88 88 GLU A CA 1
ATOM 719 C C . GLU A 1 88 ? -11.448 -0.952 5.844 1.00 95.88 88 GLU A C 1
ATOM 721 O O . GLU A 1 88 ? -12.142 -1.604 5.059 1.00 95.88 88 GLU A O 1
ATOM 726 N N . LEU A 1 89 ? -10.314 -0.376 5.465 1.00 94.75 89 LEU A N 1
ATOM 727 C CA . LEU A 1 89 ? -9.661 -0.613 4.190 1.00 94.75 89 LEU A CA 1
ATOM 728 C C . LEU A 1 89 ? -8.570 -1.676 4.337 1.00 94.75 89 LEU A C 1
ATOM 730 O O . LEU A 1 89 ? -7.869 -1.744 5.345 1.00 94.75 89 LEU A O 1
ATOM 734 N N . GLY A 1 90 ? -8.393 -2.469 3.283 1.00 93.50 90 GLY A N 1
ATOM 735 C CA . GLY A 1 90 ? -7.321 -3.452 3.166 1.00 93.50 90 GLY A CA 1
ATOM 736 C C . GLY A 1 90 ? -6.441 -3.188 1.950 1.00 93.50 90 GLY A C 1
ATOM 737 O O . GLY A 1 90 ? -6.870 -2.573 0.968 1.00 93.50 90 GLY A O 1
ATOM 738 N N . LEU A 1 91 ? -5.206 -3.683 2.010 1.00 93.06 91 LEU A N 1
ATOM 739 C CA . LEU A 1 91 ? -4.295 -3.688 0.872 1.00 93.06 91 LEU A CA 1
ATOM 740 C C . LEU A 1 91 ? -4.829 -4.626 -0.219 1.00 93.06 91 LEU A C 1
ATOM 742 O O . LEU A 1 91 ? -5.212 -5.758 0.069 1.00 93.06 91 LEU A O 1
ATOM 746 N N . ASN A 1 92 ? -4.827 -4.184 -1.475 1.00 93.19 92 ASN A N 1
ATOM 747 C CA . ASN A 1 92 ? -5.349 -4.966 -2.597 1.00 93.19 92 ASN A CA 1
ATOM 748 C C . ASN A 1 92 ? -4.435 -4.894 -3.833 1.00 93.19 92 ASN A C 1
ATOM 750 O O . ASN A 1 92 ? -3.493 -4.106 -3.892 1.00 93.19 92 ASN A O 1
ATOM 754 N N . HIS A 1 93 ? -4.747 -5.687 -4.861 1.00 92.19 93 HIS A N 1
ATOM 755 C CA . HIS A 1 93 ? -3.987 -5.764 -6.119 1.00 92.19 93 HIS A CA 1
ATOM 756 C C . HIS A 1 93 ? -3.965 -4.468 -6.959 1.00 92.19 93 HIS A C 1
ATOM 758 O O . HIS A 1 93 ? -3.273 -4.433 -7.977 1.00 92.19 93 HIS A O 1
ATOM 764 N N . LEU A 1 94 ? -4.723 -3.440 -6.555 1.00 91.88 94 LEU A N 1
ATOM 765 C CA . LEU A 1 94 ? -4.797 -2.113 -7.177 1.00 91.88 94 LEU A CA 1
ATOM 766 C C . LEU A 1 94 ? -4.112 -1.030 -6.330 1.00 91.88 94 LEU A C 1
ATOM 768 O O . LEU A 1 94 ? -4.163 0.146 -6.684 1.00 91.88 94 LEU A O 1
ATOM 772 N N . ALA A 1 95 ? -3.491 -1.393 -5.204 1.00 93.12 95 ALA A N 1
ATOM 773 C CA . ALA A 1 95 ? -2.824 -0.441 -4.321 1.00 93.12 95 ALA A CA 1
ATOM 774 C C . ALA A 1 95 ? -1.663 0.303 -5.008 1.00 93.12 95 ALA A C 1
ATOM 776 O O . ALA A 1 95 ? -1.308 1.396 -4.585 1.00 93.12 95 ALA A O 1
ATOM 777 N N . ASP A 1 96 ? -1.099 -0.243 -6.079 1.00 92.69 96 ASP A N 1
ATOM 778 C CA . ASP A 1 96 ? -0.061 0.363 -6.915 1.00 92.69 96 ASP A CA 1
ATOM 779 C C . ASP A 1 96 ? -0.604 1.245 -8.051 1.00 92.69 96 ASP A C 1
ATOM 781 O O . ASP A 1 96 ? 0.180 1.913 -8.722 1.00 92.69 96 ASP A O 1
ATOM 785 N N . LEU A 1 97 ? -1.915 1.240 -8.314 1.00 90.50 97 LEU A N 1
ATOM 786 C CA . LEU A 1 97 ? -2.469 1.759 -9.561 1.00 90.50 97 LEU A CA 1
ATOM 787 C C . LEU A 1 97 ? -2.668 3.286 -9.518 1.00 90.50 97 LEU A C 1
ATOM 789 O O . LEU A 1 97 ? -3.514 3.775 -8.762 1.00 90.50 97 LEU A O 1
ATOM 793 N N . PRO A 1 98 ? -1.947 4.071 -10.343 1.00 87.12 98 PRO A N 1
ATOM 794 C CA . PRO A 1 98 ? -2.119 5.518 -10.369 1.00 87.12 98 PRO A CA 1
ATOM 795 C C . PRO A 1 98 ? -3.480 5.903 -10.954 1.00 87.12 98 PRO A C 1
ATOM 797 O O . PRO A 1 98 ? -3.980 5.274 -11.890 1.00 87.12 98 PRO A O 1
ATOM 800 N N . THR A 1 99 ? -4.055 7.006 -10.466 1.00 83.56 99 THR A N 1
ATOM 801 C CA . THR A 1 99 ? -5.380 7.502 -10.884 1.00 83.56 99 THR A CA 1
ATOM 802 C C . THR A 1 99 ? -5.512 7.656 -12.401 1.00 83.56 99 THR A C 1
ATOM 804 O O . THR A 1 99 ? -6.563 7.363 -12.966 1.00 83.56 99 THR A O 1
ATOM 807 N N . SER A 1 100 ? -4.439 8.072 -13.079 1.00 81.88 100 SER A N 1
ATOM 808 C CA . SER A 1 100 ? -4.405 8.216 -14.538 1.00 81.88 100 SER A CA 1
ATOM 809 C C . SER A 1 100 ? -4.585 6.891 -15.281 1.00 81.88 100 SER A C 1
ATOM 811 O O . SER A 1 100 ? -5.151 6.879 -16.372 1.00 81.88 100 SER A O 1
ATOM 813 N N . GLN A 1 101 ? -4.116 5.778 -14.713 1.00 81.62 101 GLN A N 1
ATOM 814 C CA . GLN A 1 101 ? -4.351 4.447 -15.264 1.00 81.62 101 GLN A CA 1
ATOM 815 C C . GLN A 1 101 ? -5.719 3.909 -14.854 1.00 81.62 101 GLN A C 1
ATOM 817 O O . GLN A 1 101 ? -6.405 3.342 -15.697 1.00 81.62 101 GLN A O 1
ATOM 822 N N . TYR A 1 102 ? -6.157 4.158 -13.616 1.00 81.12 102 TYR A N 1
ATOM 823 C CA . TYR A 1 102 ? -7.494 3.767 -13.160 1.00 81.12 102 TYR A CA 1
ATOM 824 C C . TYR A 1 102 ? -8.602 4.340 -14.058 1.00 81.12 102 TYR A C 1
ATOM 826 O O . TYR A 1 102 ? -9.508 3.620 -14.461 1.00 81.12 102 TYR A O 1
ATOM 834 N N . GLN A 1 103 ? -8.490 5.609 -14.463 1.00 78.75 103 GLN A N 1
ATOM 835 C CA . GLN A 1 103 ? -9.453 6.239 -15.375 1.00 78.75 103 GLN A CA 1
ATOM 836 C C . GLN A 1 103 ? -9.518 5.570 -16.756 1.00 78.75 103 GLN A C 1
ATOM 838 O O . GLN A 1 103 ? -10.584 5.550 -17.362 1.00 78.75 103 GLN A O 1
ATOM 843 N N . LYS A 1 104 ? -8.413 4.990 -17.246 1.00 78.38 104 LYS A N 1
ATOM 844 C CA . LYS A 1 104 ? -8.378 4.282 -18.538 1.00 78.38 104 LYS A CA 1
ATOM 845 C C . L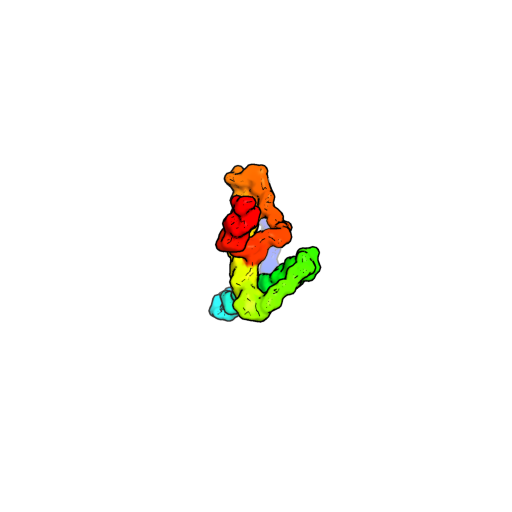YS A 1 104 ? -9.081 2.925 -18.502 1.00 78.38 104 LYS A C 1
ATOM 847 O O . LYS A 1 104 ? -9.385 2.392 -19.561 1.00 78.38 104 LYS A O 1
ATOM 852 N N . LEU A 1 105 ? -9.317 2.366 -17.315 1.00 71.50 105 LEU A N 1
ATOM 853 C CA . LEU A 1 105 ? -10.020 1.092 -17.149 1.00 71.50 105 LEU A CA 1
ATOM 854 C C . LEU A 1 105 ? -11.548 1.248 -17.176 1.00 71.50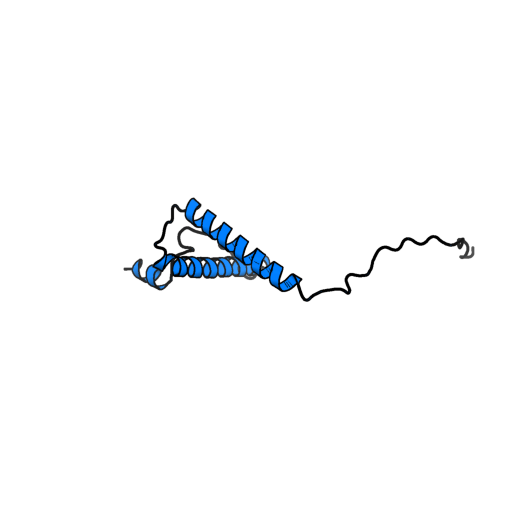 105 LEU A C 1
ATOM 856 O O . LEU A 1 105 ? -12.242 0.258 -17.369 1.00 71.50 105 LEU A O 1
ATOM 860 N N . ASN A 1 106 ? -12.066 2.471 -17.024 1.00 69.75 106 ASN A N 1
ATOM 861 C CA . ASN A 1 106 ? -13.505 2.766 -17.006 1.00 69.75 106 ASN A CA 1
ATOM 862 C C . ASN A 1 106 ? -14.044 3.184 -18.392 1.00 69.75 106 ASN A C 1
ATOM 864 O O . ASN A 1 106 ? -14.974 3.988 -18.463 1.00 69.75 106 ASN A O 1
ATOM 868 N N . GLY A 1 107 ? -13.405 2.703 -19.465 1.00 53.59 107 GLY A N 1
ATOM 869 C CA . GLY A 1 107 ? -13.785 2.970 -20.857 1.00 53.59 107 GLY A CA 1
ATOM 870 C C . GLY A 1 107 ? -14.989 2.161 -21.315 1.00 53.59 107 GLY A C 1
ATOM 871 O O . GLY A 1 107 ? -15.052 0.963 -20.963 1.00 53.59 107 GLY A O 1
#

pLDDT: mean 80.78, std 18.48, range [44.88, 97.62]

Radius of gyration: 26.47 Å; chains: 1; bounding box: 39×26×92 Å

InterPro domains:
  IPR013201 Cathepsin propeptide inhibitor domain (I29) [PF08246] (43-98)
  IPR013201 Cathepsin propeptide inhibitor domain (I29) [SM00848] (43-102)
  IPR038765 Papain-like cysteine peptidase superfamily [SSF54001] (35-105)

Foldseek 3Di:
DDDDDDDDDDDDDDDDDPPPPDDPPPVVVVVVVVVVVVLVVVVVVLCVVLVDDDDPVCVVLLSVQLVVLVVVQVVQVVCVVVVNDPDHDDDDPCSSPDPVRVVVVVD

Sequence (107 aa):
MFTFLSLLLLCASADASDSERGNSVRLQGAKGIQYKLDLLEQWSEYKKTYGKSYKESEESIYLKTFVENLKRIEEHNREYSLGRKSFELGLNHLADLPTSQYQKLNG

Organism: Cylicocyclus nassatus (NCBI:txid53992)

Secondary structure (DSSP, 8-state):
---------------------S-TTSHHHHHHHHHHHHHHHHHHHHHHHTT----HHHHHHHHHHHHHHHHHHHHHHHHHHTTSSSS-----TTTT--HHHHHHH--